Protein AF-A0A7S3L1N5-F1 (afdb_monomer)

Mean predicted aligned error: 13.58 Å

Radius of gyration: 27.01 Å; Cα contacts (8 Å, |Δi|>4): 58; chains: 1; bounding box: 67×26×60 Å

Sequence (106 aa):
IFSPPGATFTAGGQTYTEFQAVRDAFVSETMSEEELKAGLIQALNELLEPVRQHFTNNARAKELLRLVQEYKKEPGPTKTTVRRLNLVQLGKAPAGAHLVMAPLPV

Solvent-accessible surface area (backbone atoms only — not comparable to full-atom values): 6651 Å² total; per-residue (Å²): 121,71,81,52,90,89,32,67,48,54,38,72,95,41,79,36,72,47,70,64,62,53,51,51,36,46,76,67,64,74,34,52,72,67,32,49,49,50,25,49,51,50,56,49,47,64,69,43,41,66,55,54,48,48,40,68,72,34,70,70,49,34,53,51,52,50,53,56,54,51,59,68,69,46,80,67,85,74,79,75,72,78,79,74,82,56,43,50,83,70,72,76,40,65,87,90,74,77,90,80,89,72,81,80,87,129

InterPro domains:
  IPR014729 Rossmann-like alpha/beta/alpha sandwich fold [G3DSA:3.40.50.620] (1-81)
  IPR050489 Tyrosine--tRNA ligase [PTHR46264] (11-72)

Structure (mmCIF, N/CA/C/O backbone):
data_AF-A0A7S3L1N5-F1
#
_entry.id   AF-A0A7S3L1N5-F1
#
loop_
_atom_site.group_PDB
_atom_site.id
_atom_site.type_symbol
_atom_site.label_atom_id
_atom_site.label_alt_id
_atom_site.label_comp_id
_atom_site.label_asym_id
_atom_site.label_entity_id
_atom_site.label_seq_id
_atom_site.pdbx_PDB_ins_code
_atom_site.Cartn_x
_atom_site.Cartn_y
_atom_site.Cartn_z
_atom_site.occupancy
_atom_site.B_iso_or_equiv
_atom_site.auth_seq_id
_atom_site.auth_comp_id
_atom_site.auth_asym_id
_atom_site.auth_atom_id
_atom_site.pdbx_PDB_model_num
ATOM 1 N N . ILE A 1 1 ? -3.242 -6.656 3.596 1.00 80.88 1 ILE A N 1
ATOM 2 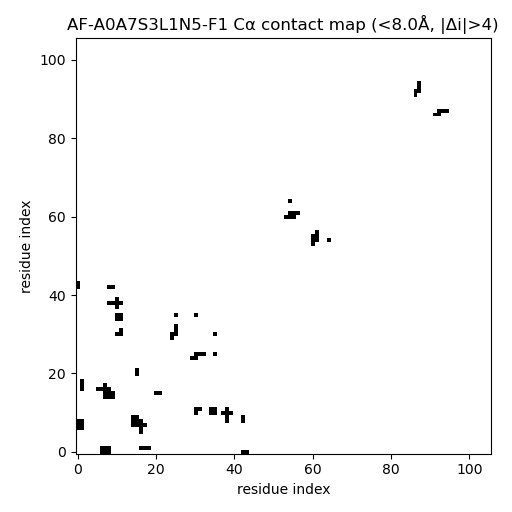C CA . ILE A 1 1 ? -2.152 -6.680 4.599 1.00 80.88 1 ILE A CA 1
ATOM 3 C C . ILE A 1 1 ? -2.102 -7.987 5.393 1.00 80.88 1 ILE A C 1
ATOM 5 O O . ILE A 1 1 ? -1.036 -8.561 5.417 1.00 80.88 1 ILE A O 1
ATOM 9 N N . PHE A 1 2 ? -3.213 -8.538 5.905 1.00 85.56 2 PHE A N 1
ATOM 10 C CA . PHE A 1 2 ? -3.233 -9.808 6.670 1.00 85.56 2 PHE A CA 1
ATOM 11 C C . PHE A 1 2 ? -3.276 -11.113 5.844 1.00 85.56 2 PHE A C 1
ATOM 13 O O . PHE A 1 2 ? -3.525 -12.182 6.386 1.00 85.56 2 PHE A O 1
ATOM 20 N N . SER A 1 3 ? -3.109 -11.044 4.519 1.00 84.44 3 SER A N 1
ATOM 21 C CA . SER A 1 3 ? -3.143 -12.240 3.657 1.00 84.44 3 SER A CA 1
ATOM 22 C C . SER A 1 3 ? -1.874 -13.103 3.734 1.00 84.44 3 SER A C 1
ATOM 24 O O . SER A 1 3 ? -2.004 -14.320 3.617 1.00 84.44 3 SER A O 1
ATOM 26 N N . PRO A 1 4 ? -0.659 -12.535 3.872 1.00 85.81 4 PRO A N 1
ATOM 27 C CA . PRO A 1 4 ? 0.543 -13.322 4.110 1.00 85.81 4 PRO A CA 1
ATOM 28 C C . PRO A 1 4 ? 0.551 -13.909 5.530 1.00 85.81 4 PRO A C 1
ATOM 30 O O . PRO A 1 4 ? 0.088 -13.249 6.466 1.00 85.81 4 PRO A O 1
ATOM 33 N N . PRO A 1 5 ? 1.109 -15.116 5.722 1.00 85.62 5 PRO A N 1
ATOM 34 C CA . PRO A 1 5 ? 1.230 -15.712 7.046 1.00 85.62 5 PRO A CA 1
ATOM 35 C C . PRO A 1 5 ? 2.148 -14.862 7.935 1.00 85.62 5 PRO A C 1
ATOM 37 O O . PRO A 1 5 ? 3.230 -14.459 7.512 1.00 85.62 5 PRO A O 1
ATOM 40 N N . GLY A 1 6 ? 1.708 -14.590 9.166 1.00 82.88 6 GLY A N 1
ATOM 41 C CA . GLY A 1 6 ? 2.471 -13.801 10.140 1.00 82.88 6 GLY A CA 1
ATOM 42 C C . GLY A 1 6 ? 2.490 -12.291 9.880 1.00 82.88 6 GLY A C 1
ATOM 43 O O . GLY A 1 6 ? 3.249 -11.581 10.534 1.00 82.88 6 GLY A O 1
ATOM 44 N N . ALA A 1 7 ? 1.679 -11.787 8.946 1.00 85.62 7 ALA A N 1
ATOM 45 C CA . ALA A 1 7 ? 1.583 -10.354 8.707 1.00 85.62 7 ALA A CA 1
ATOM 46 C C . ALA A 1 7 ? 0.914 -9.635 9.887 1.00 85.62 7 ALA A C 1
ATOM 48 O O . ALA A 1 7 ? -0.186 -9.992 10.308 1.00 85.62 7 ALA A O 1
ATOM 49 N N . THR A 1 8 ? 1.568 -8.589 10.381 1.00 89.31 8 THR A N 1
ATOM 50 C CA . THR A 1 8 ? 1.048 -7.696 11.418 1.00 89.31 8 THR A CA 1
ATOM 51 C C . THR A 1 8 ? 0.675 -6.345 10.817 1.00 89.31 8 THR A C 1
ATOM 53 O O . THR A 1 8 ? 1.136 -5.968 9.738 1.00 89.31 8 THR A O 1
ATOM 56 N N . PHE A 1 9 ? -0.201 -5.617 11.499 1.00 89.44 9 PHE A N 1
ATOM 57 C CA . PHE A 1 9 ? -0.626 -4.280 11.108 1.00 89.44 9 PHE A CA 1
ATOM 58 C C . PHE A 1 9 ? -0.550 -3.338 12.292 1.00 89.44 9 PHE A C 1
ATOM 60 O O . PHE A 1 9 ? -1.096 -3.645 13.348 1.00 89.44 9 PHE A O 1
ATOM 67 N N . THR A 1 10 ? 0.056 -2.175 12.100 1.00 89.62 10 THR A N 1
ATOM 68 C CA . THR A 1 10 ? 0.187 -1.178 13.159 1.00 89.62 10 THR A CA 1
ATOM 69 C C . THR A 1 10 ? -0.613 0.065 12.797 1.00 89.62 10 THR A C 1
ATOM 71 O O . THR A 1 10 ? -0.409 0.647 11.733 1.00 89.62 10 THR A O 1
ATOM 74 N N . ALA A 1 11 ? -1.523 0.471 13.681 1.00 86.69 11 ALA A N 1
ATOM 75 C CA . ALA A 1 11 ? -2.323 1.688 13.545 1.00 86.69 11 ALA A CA 1
ATOM 76 C C . ALA A 1 11 ? -2.708 2.224 14.931 1.00 86.69 11 ALA A C 1
ATOM 78 O O . ALA A 1 11 ? -2.953 1.442 15.849 1.00 86.69 11 ALA A O 1
ATOM 79 N 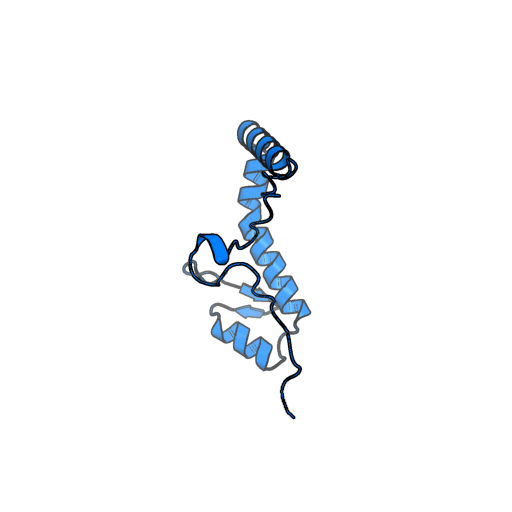N . GLY A 1 12 ? -2.722 3.552 15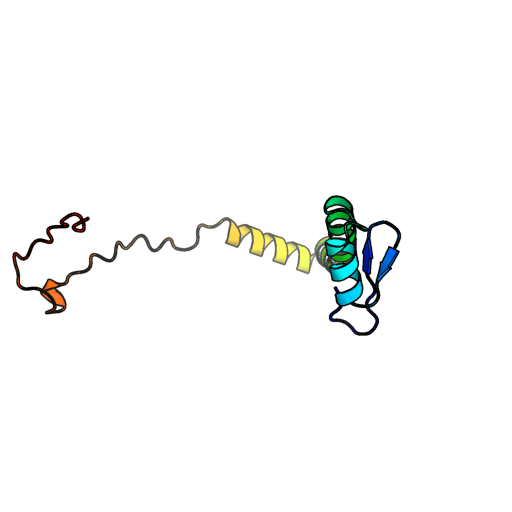.101 1.00 79.31 12 GLY A N 1
ATOM 80 C CA . GLY A 1 12 ? -3.090 4.188 16.378 1.00 79.31 12 GLY A CA 1
ATOM 81 C C . GLY A 1 12 ? -2.227 3.745 17.570 1.00 79.31 12 GLY A C 1
ATOM 82 O O . GLY A 1 12 ? -2.724 3.584 18.679 1.00 79.31 12 GLY A O 1
ATOM 83 N N . GLY A 1 13 ? -0.942 3.442 17.339 1.00 84.56 13 GLY A N 1
ATOM 84 C CA . GLY A 1 13 ? -0.022 2.959 18.379 1.00 84.56 13 GLY A CA 1
ATOM 85 C C . GLY A 1 13 ? -0.235 1.506 18.826 1.00 84.56 13 GLY A C 1
ATOM 86 O O . GLY A 1 13 ? 0.502 1.027 19.686 1.00 84.56 13 GLY A O 1
ATOM 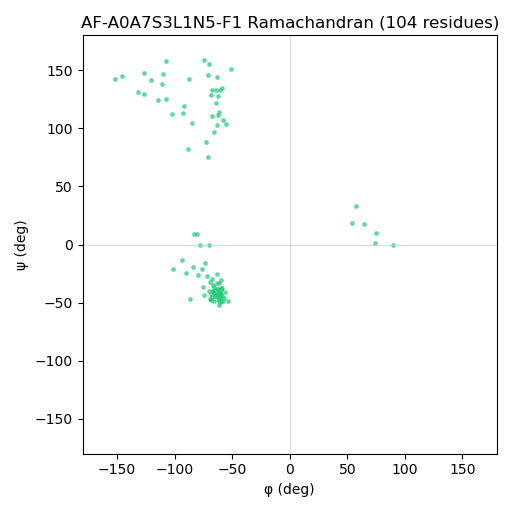87 N N . GLN A 1 14 ? -1.190 0.783 18.235 1.00 86.12 14 GLN A N 1
ATOM 88 C CA . GLN A 1 14 ? -1.459 -0.624 18.528 1.00 86.12 14 GLN A CA 1
ATOM 89 C C . GLN A 1 14 ? -1.057 -1.515 17.355 1.00 86.12 14 GLN A C 1
ATOM 91 O O . GLN A 1 14 ? -1.153 -1.122 16.192 1.00 86.12 14 GLN A O 1
ATOM 96 N N . THR A 1 15 ? -0.592 -2.725 17.670 1.00 91.06 15 THR A N 1
ATOM 97 C CA . THR A 1 15 ? -0.246 -3.745 16.674 1.00 91.06 15 THR A CA 1
ATOM 98 C C . THR A 1 15 ? -1.290 -4.847 16.699 1.00 91.06 15 THR A C 1
ATOM 100 O O . THR A 1 15 ? -1.539 -5.461 17.733 1.00 91.06 15 THR A O 1
ATOM 103 N N . TYR A 1 16 ? -1.865 -5.119 15.540 1.00 89.88 16 TYR A N 1
ATOM 104 C CA . TYR A 1 16 ? -2.898 -6.112 15.322 1.00 89.88 16 TYR A CA 1
ATOM 105 C C . TYR A 1 16 ? -2.332 -7.266 14.496 1.00 89.88 16 TYR A C 1
ATOM 107 O O . TYR A 1 16 ? -1.593 -7.060 13.530 1.00 89.88 16 TYR A O 1
ATOM 115 N N . THR A 1 17 ? -2.688 -8.490 14.866 1.00 90.00 17 THR A N 1
ATOM 116 C CA . THR A 1 17 ? -2.315 -9.725 14.155 1.00 90.00 17 THR A CA 1
ATOM 117 C C . THR A 1 17 ? -3.455 -10.260 13.294 1.00 90.00 17 THR A C 1
ATOM 119 O O . THR A 1 17 ? -3.223 -11.004 12.346 1.00 90.00 17 THR A O 1
ATOM 122 N N . GLU A 1 18 ? -4.689 -9.864 13.607 1.00 90.62 18 GLU A N 1
ATOM 123 C CA . GLU A 1 18 ? -5.896 -10.334 12.944 1.00 90.62 18 GLU A CA 1
ATOM 124 C C . GLU A 1 18 ? -6.747 -9.172 12.444 1.00 90.62 18 GLU A C 1
ATOM 126 O O . GLU A 1 18 ? -6.857 -8.122 13.079 1.00 90.62 18 GLU A O 1
ATOM 131 N N . PHE A 1 19 ? -7.429 -9.404 11.323 1.00 89.69 19 PHE A N 1
ATOM 132 C CA . PHE A 1 19 ? -8.368 -8.441 10.758 1.00 89.69 19 PHE A CA 1
ATOM 133 C C . PHE A 1 19 ? -9.515 -8.099 11.720 1.00 89.69 19 PHE A C 1
ATOM 135 O O . PHE A 1 19 ? -9.918 -6.940 11.794 1.00 89.69 19 PHE A O 1
ATOM 142 N N . GLN A 1 20 ? -10.029 -9.091 12.459 1.00 91.69 20 GLN A N 1
ATOM 143 C CA . GLN A 1 20 ? -11.163 -8.881 13.363 1.00 91.69 20 GLN A CA 1
ATOM 144 C C . GLN A 1 20 ? -10.826 -7.861 14.452 1.00 91.69 20 GLN A C 1
ATOM 146 O O . GLN A 1 20 ? -11.610 -6.949 14.682 1.00 91.69 20 GLN A O 1
ATOM 151 N N . ALA A 1 21 ? -9.620 -7.928 15.021 1.00 90.56 21 ALA A N 1
ATOM 152 C CA . ALA A 1 21 ? -9.176 -6.989 16.048 1.00 90.56 21 ALA A CA 1
ATOM 153 C C . ALA A 1 21 ? -9.121 -5.535 15.539 1.00 90.56 21 ALA A C 1
ATOM 155 O O . ALA A 1 21 ? -9.526 -4.620 16.249 1.00 90.56 21 ALA A O 1
ATOM 156 N N . VAL A 1 22 ? -8.690 -5.319 14.289 1.00 89.75 22 VAL A N 1
ATOM 157 C CA . VAL A 1 22 ? -8.694 -3.982 13.661 1.00 89.75 22 VAL A CA 1
ATOM 158 C C . VAL A 1 22 ? -10.115 -3.483 13.433 1.00 89.75 22 VAL A C 1
ATOM 160 O O . VAL A 1 22 ? -10.417 -2.320 13.696 1.00 89.75 22 VAL A O 1
ATOM 163 N N . ARG A 1 23 ? -10.991 -4.354 12.918 1.00 90.25 23 ARG A N 1
ATOM 164 C CA . ARG A 1 23 ? -12.390 -4.011 12.655 1.00 90.25 23 ARG A CA 1
ATOM 165 C C . ARG A 1 23 ? -13.094 -3.627 13.949 1.00 90.25 23 ARG A C 1
ATOM 167 O O . ARG A 1 23 ? -13.772 -2.608 13.983 1.00 90.25 23 ARG A O 1
ATOM 174 N N . ASP A 1 24 ? -12.920 -4.429 14.989 1.00 92.94 24 ASP A N 1
ATOM 175 C CA . ASP A 1 24 ? -13.582 -4.213 16.265 1.00 92.94 24 ASP A CA 1
ATOM 176 C C . ASP A 1 24 ? -13.056 -2.928 16.926 1.00 92.94 24 ASP A C 1
ATOM 178 O O . ASP A 1 24 ? -13.873 -2.130 17.366 1.00 92.94 24 ASP A O 1
ATOM 182 N N . ALA A 1 25 ? -11.744 -2.647 16.862 1.00 88.69 25 ALA A N 1
ATOM 183 C CA . ALA A 1 25 ? -11.150 -1.391 17.342 1.00 88.69 25 ALA A CA 1
ATOM 184 C C . ALA A 1 25 ? -11.643 -0.138 16.592 1.00 88.69 25 ALA A C 1
ATOM 186 O O . ALA A 1 25 ? -11.750 0.940 17.179 1.00 88.69 25 ALA A O 1
ATOM 187 N N . PHE A 1 26 ? -11.939 -0.267 15.295 1.00 91.12 26 PHE A N 1
ATOM 188 C CA . PHE A 1 26 ? -12.523 0.816 14.502 1.00 91.12 26 PHE A CA 1
ATOM 189 C C . PHE A 1 26 ? -14.005 1.032 14.837 1.00 91.12 26 PHE A C 1
ATOM 191 O O . PHE A 1 26 ? -14.444 2.165 15.006 1.00 91.12 26 PHE A O 1
ATOM 198 N N . VAL A 1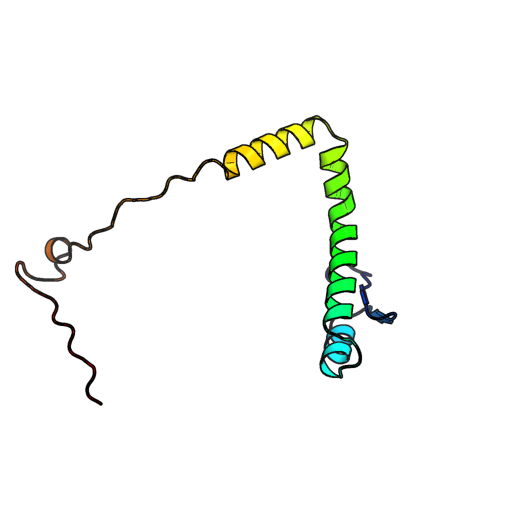 27 ? -14.777 -0.051 14.972 1.00 93.19 27 VAL A N 1
ATOM 199 C CA . VAL A 1 27 ? -16.209 0.009 15.316 1.00 93.19 27 VAL A CA 1
ATOM 200 C C . VAL A 1 27 ? -16.424 0.486 16.755 1.00 93.19 27 VAL A C 1
ATOM 202 O O . VAL A 1 27 ? -17.407 1.168 17.023 1.00 93.19 27 VAL A O 1
ATOM 205 N N . SER A 1 28 ? -15.510 0.167 17.674 1.00 91.75 28 SER A N 1
ATOM 206 C CA . SER A 1 28 ? -15.534 0.641 19.061 1.00 91.75 28 SER A CA 1
ATOM 207 C C . SER A 1 28 ? -14.980 2.058 19.243 1.00 91.75 28 SER A C 1
ATOM 209 O O . SER A 1 28 ? -14.753 2.462 20.382 1.00 91.75 28 SER A O 1
ATOM 211 N N . GLU A 1 29 ? -14.704 2.785 18.150 1.00 87.44 29 GLU A N 1
ATOM 212 C CA . GLU A 1 29 ? -14.119 4.140 18.141 1.00 87.44 29 GLU A CA 1
ATOM 213 C C . GLU A 1 29 ? -12.796 4.256 18.923 1.00 87.44 29 GLU A C 1
ATOM 215 O O . GLU A 1 29 ? -12.349 5.341 19.284 1.00 87.44 29 GLU A O 1
ATOM 220 N N . THR A 1 30 ? -12.133 3.127 19.183 1.00 87.31 30 THR A N 1
ATOM 221 C CA . THR A 1 30 ? -10.842 3.076 19.886 1.00 87.31 30 THR A CA 1
ATOM 222 C C . THR A 1 30 ? -9.693 3.504 18.974 1.00 87.31 30 THR A C 1
ATOM 224 O O . THR A 1 30 ? -8.634 3.903 19.449 1.00 87.31 30 THR A O 1
ATOM 227 N N . MET A 1 31 ? -9.913 3.430 17.663 1.00 86.62 31 MET A N 1
ATOM 228 C CA . MET A 1 31 ? -9.011 3.888 16.618 1.00 86.62 31 MET A CA 1
ATOM 229 C C . MET A 1 31 ? -9.772 4.836 15.693 1.00 86.62 31 MET A C 1
ATOM 231 O O . MET A 1 31 ? -10.841 4.492 15.184 1.00 86.62 31 MET A O 1
ATOM 235 N N . SER A 1 32 ? -9.203 6.012 15.444 1.00 90.00 32 SER A N 1
ATOM 236 C CA . SER A 1 32 ? -9.793 6.992 14.531 1.00 90.00 32 SER A CA 1
ATOM 237 C C . SER A 1 32 ? -9.620 6.586 13.062 1.00 90.00 32 SER A C 1
ATOM 239 O O . SER A 1 32 ? -8.721 5.825 12.689 1.00 90.00 32 SER A O 1
ATOM 241 N N . GLU A 1 33 ? -10.463 7.135 12.185 1.00 92.62 33 GLU A N 1
ATOM 242 C CA . GLU A 1 33 ? -10.335 6.934 10.736 1.00 92.62 33 GLU A CA 1
ATOM 243 C C . GLU A 1 33 ? -8.975 7.415 10.205 1.00 92.62 33 GLU A C 1
ATOM 245 O O . GLU A 1 33 ? -8.386 6.783 9.324 1.00 92.62 33 GLU A O 1
ATOM 250 N N . GLU A 1 34 ? -8.459 8.515 10.756 1.00 92.62 34 GLU A N 1
ATOM 251 C CA . GLU A 1 34 ? -7.164 9.079 10.379 1.00 92.62 34 GLU A CA 1
ATOM 252 C C . GLU A 1 34 ? -6.016 8.130 10.729 1.00 92.62 34 GLU A C 1
ATOM 254 O O . GLU A 1 34 ? -5.155 7.874 9.887 1.00 92.62 34 GLU A O 1
ATOM 259 N N . GLU A 1 35 ? -6.034 7.539 11.923 1.00 91.06 35 GLU A N 1
ATOM 260 C CA . GLU A 1 35 ? -5.021 6.575 12.363 1.00 91.06 35 GLU A CA 1
ATOM 261 C C . GLU A 1 35 ? -5.065 5.277 11.559 1.00 91.06 35 GLU A C 1
ATOM 263 O O . GLU A 1 35 ? -4.014 4.747 11.183 1.00 91.06 35 GLU A O 1
ATOM 268 N N . LEU A 1 36 ? -6.267 4.787 11.242 1.00 91.19 36 LEU A N 1
ATOM 269 C CA . LEU A 1 36 ? -6.442 3.619 10.383 1.00 91.19 36 LEU A CA 1
ATOM 270 C C . LEU A 1 36 ? -5.865 3.876 8.987 1.00 91.19 36 LEU A C 1
ATOM 272 O O . LEU A 1 36 ? -5.114 3.053 8.454 1.00 91.19 36 LEU A O 1
ATOM 276 N N . LYS A 1 37 ? -6.194 5.029 8.391 1.00 93.38 37 LYS A N 1
ATOM 277 C CA . LYS A 1 37 ? -5.664 5.431 7.084 1.00 93.38 37 LYS A CA 1
ATOM 278 C C . LYS A 1 37 ? -4.150 5.600 7.127 1.00 93.38 37 LYS A C 1
ATOM 280 O O . LYS A 1 37 ? -3.478 5.101 6.229 1.00 93.38 37 LYS A O 1
ATOM 285 N N . ALA A 1 38 ? -3.610 6.249 8.156 1.00 92.94 38 ALA A N 1
ATOM 286 C CA . ALA A 1 38 ? -2.173 6.448 8.316 1.00 92.94 38 ALA A CA 1
ATOM 287 C C . ALA A 1 38 ? -1.420 5.110 8.399 1.00 92.94 38 ALA A C 1
ATOM 289 O O . ALA A 1 38 ? -0.473 4.895 7.637 1.00 92.94 38 ALA A O 1
ATOM 290 N N . GLY A 1 39 ? -1.892 4.178 9.235 1.00 91.38 39 GLY A N 1
ATOM 291 C CA . GLY A 1 39 ? -1.317 2.834 9.335 1.00 91.38 39 GLY A CA 1
ATOM 292 C C . GLY A 1 39 ? -1.395 2.072 8.011 1.00 91.38 39 GLY A C 1
ATOM 293 O O . GLY A 1 39 ? -0.425 1.444 7.581 1.00 91.38 39 GLY A O 1
ATOM 294 N N . LEU A 1 40 ? -2.526 2.170 7.300 1.00 92.06 40 LEU A N 1
ATOM 295 C CA . LEU A 1 40 ? -2.700 1.519 5.999 1.00 92.06 40 LEU A CA 1
ATOM 296 C C . LEU A 1 40 ? -1.761 2.093 4.933 1.00 92.06 40 LEU A C 1
ATOM 298 O O . LEU A 1 40 ? -1.181 1.334 4.157 1.00 92.06 40 LEU A O 1
ATOM 302 N N . ILE A 1 41 ? -1.591 3.415 4.898 1.00 92.94 41 ILE A N 1
ATOM 303 C CA . ILE A 1 41 ? -0.659 4.092 3.992 1.00 92.94 41 ILE A CA 1
ATOM 304 C C . ILE A 1 41 ? 0.767 3.612 4.255 1.00 92.94 41 ILE A C 1
ATOM 306 O O . ILE A 1 41 ? 1.479 3.299 3.301 1.00 92.94 41 ILE A O 1
ATOM 310 N N . GLN A 1 42 ? 1.177 3.519 5.521 1.00 91.75 42 GLN A N 1
ATOM 311 C CA . GLN A 1 42 ? 2.503 3.027 5.881 1.00 91.75 42 GLN A CA 1
ATOM 312 C C . GLN A 1 42 ? 2.706 1.582 5.410 1.00 91.75 42 GLN A C 1
ATOM 314 O O . GLN A 1 42 ? 3.641 1.317 4.655 1.00 91.75 42 GLN A O 1
ATOM 319 N N . ALA A 1 43 ? 1.787 0.678 5.756 1.00 90.75 43 ALA A N 1
ATOM 320 C CA . ALA A 1 43 ? 1.877 -0.727 5.364 1.00 90.75 43 ALA A CA 1
ATOM 321 C C . ALA A 1 43 ? 1.897 -0.912 3.833 1.00 90.75 43 ALA A C 1
ATOM 323 O O . ALA A 1 43 ? 2.616 -1.761 3.304 1.00 90.75 43 ALA A O 1
ATOM 324 N N . LEU A 1 44 ? 1.126 -0.106 3.094 1.00 91.88 44 LEU A N 1
ATOM 325 C CA . LEU A 1 44 ? 1.140 -0.119 1.629 1.00 91.88 44 LEU A CA 1
ATOM 326 C C . LEU A 1 44 ? 2.439 0.445 1.052 1.00 91.88 44 LEU A C 1
ATOM 328 O O . LEU A 1 44 ? 2.946 -0.093 0.070 1.00 91.88 44 LEU A O 1
ATOM 332 N N . ASN A 1 45 ? 2.975 1.518 1.631 1.00 93.31 45 ASN A N 1
ATOM 333 C CA . ASN A 1 45 ? 4.241 2.091 1.190 1.00 93.31 45 ASN A CA 1
ATOM 334 C C . ASN A 1 45 ? 5.384 1.099 1.386 1.00 93.31 45 ASN A C 1
ATOM 336 O O . ASN A 1 45 ? 6.132 0.890 0.439 1.00 93.31 45 ASN A O 1
ATOM 340 N N . GLU A 1 46 ? 5.467 0.437 2.540 1.00 91.44 46 GLU A N 1
ATOM 341 C CA . GLU A 1 46 ? 6.470 -0.600 2.811 1.00 91.44 46 GLU A CA 1
ATOM 342 C C . GLU A 1 46 ? 6.361 -1.772 1.826 1.00 91.44 46 GLU A C 1
ATOM 344 O O . GLU A 1 46 ? 7.367 -2.226 1.282 1.00 91.44 46 GLU A O 1
ATOM 349 N N . LEU A 1 47 ? 5.137 -2.216 1.514 1.00 90.94 47 LEU A N 1
ATOM 350 C CA . LEU A 1 47 ? 4.905 -3.288 0.542 1.00 90.94 47 LEU A CA 1
ATOM 351 C C . LEU A 1 47 ? 5.312 -2.893 -0.888 1.00 90.94 47 LEU A C 1
ATOM 353 O O . LEU A 1 47 ? 5.801 -3.725 -1.654 1.00 90.94 47 LEU A O 1
ATOM 357 N N . LEU A 1 48 ? 5.087 -1.634 -1.269 1.00 92.88 48 LEU A N 1
ATOM 358 C CA . LEU A 1 48 ? 5.409 -1.120 -2.602 1.00 92.88 48 LEU A CA 1
ATOM 359 C C . LEU A 1 48 ? 6.865 -0.669 -2.737 1.00 92.88 48 LEU A C 1
ATOM 361 O O . LEU A 1 48 ? 7.360 -0.564 -3.859 1.00 92.88 48 LEU A O 1
ATOM 365 N N . GLU A 1 49 ? 7.558 -0.415 -1.633 1.00 93.00 49 GLU A N 1
ATOM 366 C CA . GLU A 1 49 ? 8.939 0.055 -1.604 1.00 93.00 49 GLU A CA 1
ATOM 367 C C . GLU A 1 49 ? 9.921 -0.820 -2.406 1.00 93.00 49 GLU A C 1
ATOM 369 O O . GLU A 1 49 ? 10.616 -0.269 -3.263 1.00 93.00 49 GLU A O 1
ATOM 374 N N . PRO A 1 50 ? 9.954 -2.164 -2.275 1.00 94.69 50 PRO A N 1
ATOM 375 C CA . PRO A 1 50 ? 10.853 -2.989 -3.087 1.00 94.69 50 PRO A CA 1
ATOM 376 C C . PRO A 1 50 ? 10.565 -2.868 -4.589 1.00 94.69 50 PRO A C 1
ATOM 378 O O . PRO A 1 50 ? 11.480 -2.893 -5.414 1.00 94.69 50 PRO A O 1
ATOM 381 N N . VAL A 1 51 ? 9.296 -2.681 -4.960 1.00 93.62 51 VAL A N 1
ATOM 382 C CA . VAL A 1 51 ? 8.894 -2.462 -6.354 1.00 93.62 51 VAL A CA 1
ATOM 383 C C . VAL A 1 51 ? 9.378 -1.089 -6.825 1.00 93.62 51 VAL A C 1
ATOM 385 O O . VAL A 1 51 ? 10.004 -0.990 -7.880 1.00 93.62 51 VAL A O 1
ATOM 388 N N . ARG A 1 52 ? 9.168 -0.030 -6.033 1.00 93.88 52 ARG A N 1
ATOM 389 C CA . ARG A 1 52 ? 9.660 1.326 -6.339 1.00 93.88 52 ARG A CA 1
ATOM 390 C C . ARG A 1 52 ? 11.172 1.335 -6.533 1.00 93.88 52 ARG A C 1
ATOM 392 O O . ARG A 1 52 ? 11.658 1.880 -7.525 1.00 93.88 52 ARG A O 1
ATOM 399 N N . GLN A 1 53 ? 11.908 0.683 -5.640 1.00 93.50 53 GLN A N 1
ATOM 400 C CA . GLN A 1 53 ? 13.361 0.571 -5.724 1.00 93.50 53 GLN A CA 1
ATOM 401 C C . GLN A 1 53 ? 13.801 -0.200 -6.971 1.00 93.50 53 GLN A C 1
ATOM 403 O O . GLN A 1 53 ? 14.706 0.251 -7.675 1.00 93.50 53 GLN A O 1
ATOM 408 N N . HIS A 1 54 ? 13.126 -1.303 -7.312 1.00 92.88 54 HIS A N 1
ATOM 409 C CA . HIS A 1 54 ? 13.405 -2.056 -8.536 1.00 92.88 54 HIS A CA 1
ATOM 410 C C . HIS A 1 54 ? 13.266 -1.185 -9.793 1.00 92.88 54 HIS A C 1
ATOM 412 O O . HIS A 1 54 ? 14.176 -1.139 -10.619 1.00 92.88 54 HIS A O 1
ATOM 418 N N . PHE A 1 55 ? 12.164 -0.440 -9.911 1.00 92.56 55 PHE A N 1
ATOM 419 C CA . PHE A 1 55 ? 11.910 0.448 -11.051 1.00 92.56 55 PHE A CA 1
ATOM 420 C C . PHE A 1 55 ? 12.764 1.727 -11.058 1.00 92.56 55 PHE A C 1
ATOM 422 O O . PHE A 1 55 ? 12.876 2.377 -12.098 1.00 92.56 55 PHE A O 1
ATOM 429 N N . THR A 1 56 ? 13.385 2.083 -9.932 1.00 91.12 56 THR A N 1
ATOM 430 C CA . THR A 1 56 ? 14.293 3.236 -9.832 1.00 91.12 56 THR A CA 1
ATOM 431 C C . THR A 1 56 ? 15.722 2.852 -10.210 1.00 91.12 56 THR A C 1
ATOM 433 O O . THR A 1 56 ? 16.360 3.553 -10.998 1.00 91.12 56 THR A O 1
ATOM 436 N N . ASN A 1 57 ? 16.212 1.730 -9.677 1.00 92.44 57 ASN A N 1
ATOM 437 C CA . ASN A 1 57 ? 17.620 1.342 -9.758 1.00 92.44 57 ASN A CA 1
ATOM 438 C C . ASN A 1 57 ? 17.944 0.496 -10.999 1.00 92.44 57 ASN A C 1
ATOM 440 O O . ASN A 1 57 ? 19.086 0.485 -11.455 1.00 92.44 57 ASN A O 1
ATOM 444 N N . ASN A 1 58 ? 16.964 -0.214 -11.569 1.00 93.00 58 ASN A N 1
ATOM 445 C CA . ASN A 1 58 ? 17.173 -1.026 -12.764 1.00 93.00 58 ASN A CA 1
ATOM 446 C C . ASN A 1 58 ? 16.849 -0.224 -14.035 1.00 93.00 58 ASN A C 1
ATOM 448 O O . ASN A 1 58 ? 15.690 0.091 -14.309 1.00 93.00 58 ASN A O 1
ATOM 452 N N . ALA A 1 59 ? 17.875 0.054 -14.844 1.00 88.69 59 ALA A N 1
ATOM 453 C CA . ALA A 1 59 ? 17.754 0.828 -16.082 1.00 88.69 59 ALA A CA 1
ATOM 454 C C . ALA A 1 59 ? 16.725 0.242 -17.067 1.00 88.69 59 ALA A C 1
ATOM 456 O O . ALA A 1 59 ? 15.920 0.986 -17.627 1.00 88.69 59 ALA A O 1
ATOM 457 N N . ARG A 1 60 ? 16.687 -1.089 -17.219 1.00 89.88 60 ARG A N 1
ATOM 458 C CA . ARG A 1 60 ? 15.727 -1.770 -18.099 1.00 89.88 60 ARG A CA 1
ATOM 459 C C . ARG A 1 60 ? 14.299 -1.658 -17.565 1.00 89.88 60 ARG A C 1
ATOM 461 O O . ARG A 1 60 ? 13.374 -1.407 -18.330 1.00 89.88 60 ARG A O 1
ATOM 468 N N . ALA A 1 61 ? 14.105 -1.830 -16.256 1.00 88.19 61 ALA A N 1
ATOM 469 C CA . ALA A 1 61 ? 12.780 -1.710 -15.641 1.00 88.19 61 ALA A CA 1
ATOM 470 C C . ALA A 1 61 ? 12.240 -0.273 -15.743 1.00 88.19 61 ALA A C 1
ATOM 472 O O . ALA A 1 61 ? 11.064 -0.067 -16.042 1.00 88.19 61 ALA A O 1
ATOM 473 N N . LYS A 1 62 ? 13.114 0.721 -15.559 1.00 90.31 62 LYS A N 1
ATOM 474 C CA . LYS A 1 62 ? 12.788 2.144 -15.694 1.00 90.31 62 LYS A CA 1
ATOM 475 C C . LYS A 1 62 ? 12.328 2.504 -17.107 1.00 90.31 62 LYS A C 1
ATOM 477 O O . LYS A 1 62 ? 11.344 3.224 -17.267 1.00 90.31 62 LYS A O 1
ATOM 482 N N . GLU A 1 63 ? 13.016 1.989 -18.124 1.00 90.56 63 GLU A N 1
ATOM 483 C CA . GLU A 1 63 ? 12.647 2.192 -19.527 1.00 90.56 63 GLU A CA 1
ATOM 484 C C . GLU A 1 63 ? 11.282 1.570 -19.851 1.00 90.56 63 GLU A C 1
ATOM 486 O O . GLU A 1 63 ? 10.426 2.228 -20.441 1.00 90.56 63 GLU A O 1
ATOM 491 N N . LEU A 1 64 ? 11.023 0.351 -19.371 1.00 91.81 64 LEU A N 1
ATOM 492 C CA . LEU A 1 64 ? 9.717 -0.295 -19.524 1.00 91.81 64 LEU A CA 1
ATOM 493 C C . LEU A 1 64 ? 8.593 0.509 -18.859 1.00 91.81 64 LEU A C 1
ATOM 495 O O . LEU A 1 64 ? 7.533 0.696 -19.455 1.00 91.81 64 LEU A O 1
ATOM 499 N N . LEU A 1 65 ? 8.819 1.020 -17.647 1.00 88.69 65 LEU A N 1
ATOM 500 C CA . LEU A 1 65 ? 7.833 1.840 -16.943 1.00 88.69 65 LEU A CA 1
ATOM 501 C C . LEU A 1 65 ? 7.526 3.133 -17.704 1.00 88.69 65 LEU A C 1
ATOM 503 O O . LEU A 1 65 ? 6.362 3.528 -17.782 1.00 88.69 65 LEU A O 1
ATOM 507 N N . ARG A 1 66 ? 8.538 3.759 -18.313 1.00 90.56 66 ARG A N 1
ATOM 508 C CA . ARG A 1 66 ? 8.348 4.930 -19.174 1.00 90.56 66 ARG A CA 1
ATOM 509 C C . ARG A 1 66 ? 7.462 4.604 -20.380 1.00 90.56 66 ARG A C 1
ATOM 511 O O . ARG A 1 66 ? 6.491 5.320 -20.606 1.00 90.56 66 ARG A O 1
ATOM 518 N N . LEU A 1 67 ? 7.748 3.519 -21.10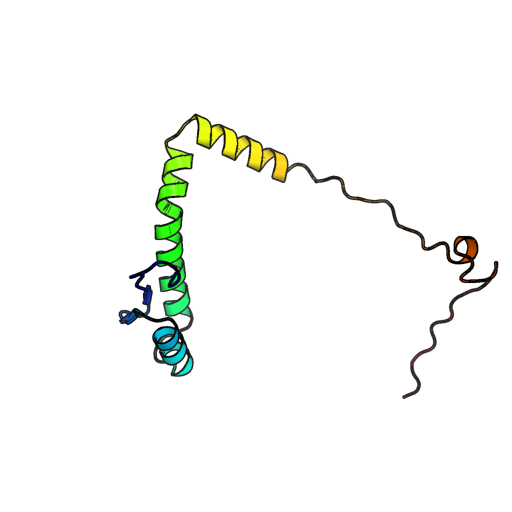2 1.00 90.12 67 LEU A N 1
ATOM 519 C CA . LEU A 1 67 ? 6.947 3.099 -22.260 1.00 90.12 67 LEU A CA 1
ATOM 520 C C . LEU A 1 67 ? 5.485 2.838 -21.867 1.00 90.12 67 LEU A C 1
ATOM 522 O O . LEU A 1 67 ? 4.565 3.315 -22.524 1.00 90.12 67 LEU A O 1
ATOM 526 N N . VAL A 1 68 ? 5.247 2.148 -20.746 1.00 90.12 68 VAL A N 1
ATOM 527 C CA . VAL A 1 68 ? 3.888 1.896 -20.228 1.00 90.12 68 VAL A CA 1
ATOM 528 C C . VAL A 1 68 ? 3.153 3.200 -19.893 1.00 90.12 68 VAL A C 1
ATOM 530 O O . VAL A 1 68 ? 1.959 3.332 -20.169 1.00 90.12 68 VAL A O 1
ATOM 533 N N . GLN A 1 69 ? 3.844 4.179 -19.305 1.00 89.19 69 GLN A N 1
ATOM 534 C CA . GLN A 1 69 ? 3.261 5.492 -19.022 1.00 89.19 69 GLN A CA 1
ATOM 535 C C . GLN A 1 69 ? 2.924 6.274 -20.296 1.00 89.19 69 GLN A C 1
ATOM 537 O O . GLN A 1 69 ? 1.927 6.995 -20.304 1.00 89.19 69 GLN A O 1
ATOM 542 N N . GLU A 1 70 ? 3.730 6.143 -21.351 1.00 89.06 70 GLU A N 1
ATOM 543 C CA . GLU A 1 70 ? 3.469 6.746 -22.662 1.00 89.06 70 GLU A CA 1
ATOM 544 C C . GLU A 1 70 ? 2.212 6.133 -23.303 1.00 89.06 70 GLU A C 1
ATOM 546 O O . GLU A 1 70 ? 1.282 6.876 -23.613 1.00 89.06 70 GLU A O 1
ATOM 551 N N . TYR A 1 71 ? 2.083 4.802 -23.337 1.00 87.38 71 TYR A N 1
ATOM 552 C CA . TYR A 1 71 ? 0.871 4.131 -23.839 1.00 87.38 71 TYR A CA 1
ATOM 553 C C . TYR A 1 71 ? -0.405 4.491 -23.069 1.00 87.38 71 TYR A C 1
ATOM 555 O O . TYR A 1 71 ? -1.493 4.501 -23.635 1.00 87.38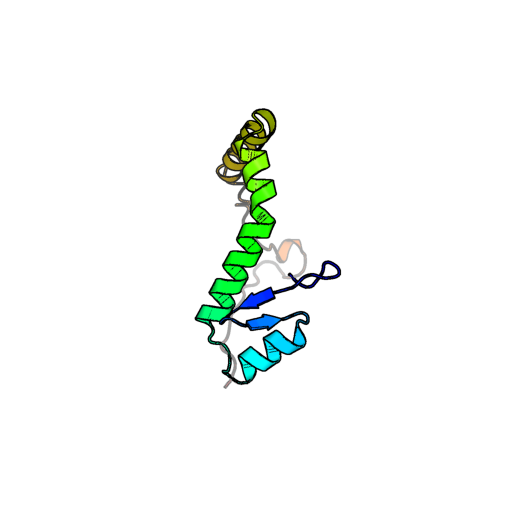 71 TYR A O 1
ATOM 563 N N . LYS A 1 72 ? -0.305 4.802 -21.772 1.00 84.12 72 LYS A N 1
ATOM 564 C CA . LYS A 1 72 ? -1.463 5.246 -20.979 1.00 84.12 72 LYS A CA 1
ATOM 565 C C . LYS A 1 72 ? -1.923 6.664 -21.344 1.00 84.12 72 LYS A C 1
ATOM 567 O O . LYS A 1 72 ? -3.082 7.002 -21.111 1.00 84.12 72 LYS A O 1
ATOM 572 N N . LYS A 1 73 ? -1.018 7.509 -21.849 1.00 81.69 73 LYS A N 1
ATOM 573 C CA . LYS A 1 73 ? -1.341 8.871 -22.307 1.00 81.69 73 LYS A CA 1
ATOM 574 C C . LYS A 1 73 ? -1.957 8.869 -23.698 1.00 81.69 73 LYS A C 1
ATOM 576 O O . LYS A 1 73 ? -2.710 9.786 -24.017 1.00 81.69 73 LYS A O 1
ATOM 581 N N . GLU A 1 74 ? -1.648 7.863 -24.506 1.00 76.31 74 GLU A N 1
ATOM 582 C CA . GLU A 1 74 ? -2.332 7.660 -25.772 1.00 76.31 74 GLU A CA 1
ATOM 583 C C . GLU A 1 74 ? -3.807 7.346 -25.484 1.00 76.31 74 GLU A C 1
ATOM 585 O O . GLU A 1 74 ? -4.109 6.407 -24.740 1.00 76.31 74 GLU A O 1
ATOM 590 N N . PRO A 1 75 ? -4.756 8.141 -26.009 1.00 68.75 75 PRO A N 1
ATOM 591 C CA . PRO A 1 75 ? -6.158 7.814 -25.855 1.00 68.75 75 PRO A CA 1
ATOM 592 C C . PRO A 1 75 ? -6.386 6.468 -26.538 1.00 68.75 75 PRO A C 1
ATOM 594 O O . PRO A 1 75 ? -6.259 6.345 -27.757 1.00 68.75 75 PRO A O 1
ATOM 597 N N . GLY A 1 76 ? -6.725 5.449 -25.743 1.00 67.00 76 GLY A N 1
ATOM 598 C CA . GLY A 1 76 ? -7.188 4.173 -26.279 1.00 67.00 76 GLY A CA 1
ATOM 599 C C . GLY A 1 76 ? -8.322 4.423 -27.280 1.00 67.00 76 GLY A C 1
ATOM 600 O O . GLY A 1 76 ? -9.030 5.426 -27.139 1.00 67.00 76 GLY A O 1
ATOM 601 N N . PRO A 1 77 ? -8.504 3.558 -28.296 1.00 69.69 77 PRO A N 1
ATOM 602 C CA . PRO A 1 77 ? -9.450 3.802 -29.376 1.00 69.69 77 PRO A CA 1
ATOM 603 C C . PRO A 1 77 ? -10.835 4.056 -28.784 1.00 69.69 77 PRO A C 1
ATOM 605 O O . PRO A 1 77 ? -11.525 3.143 -28.323 1.00 69.69 77 PRO A O 1
ATOM 608 N N . THR A 1 78 ? -11.233 5.326 -28.761 1.00 62.84 78 THR A N 1
ATOM 609 C CA . THR A 1 78 ? -12.551 5.733 -28.308 1.00 62.84 78 THR A CA 1
ATOM 610 C C . THR A 1 78 ? -13.489 5.182 -29.356 1.00 62.84 78 THR A C 1
ATOM 612 O O . THR A 1 78 ? -13.456 5.591 -30.514 1.00 62.84 78 THR A O 1
ATOM 615 N N . LYS A 1 79 ? -14.283 4.180 -28.983 1.00 64.31 79 LYS A N 1
ATOM 616 C CA . LYS A 1 79 ? -15.289 3.596 -29.865 1.00 64.31 79 LYS A CA 1
ATOM 617 C C . LYS A 1 79 ? -16.414 4.625 -30.019 1.00 64.31 79 LYS A C 1
ATOM 619 O O . LYS A 1 79 ? -17.468 4.511 -29.410 1.00 64.31 79 LYS A O 1
ATOM 624 N N . THR A 1 80 ? -16.163 5.660 -30.816 1.00 60.84 80 THR A N 1
ATOM 625 C CA . THR A 1 80 ? -17.076 6.762 -31.154 1.00 60.84 80 THR A CA 1
ATOM 626 C C . THR A 1 80 ? -18.226 6.313 -32.048 1.00 60.84 80 THR A C 1
ATOM 628 O O . THR A 1 80 ? -19.099 7.112 -32.380 1.00 60.84 80 THR A O 1
ATOM 631 N N . THR A 1 81 ? -18.278 5.032 -32.426 1.00 70.38 81 THR A N 1
ATOM 632 C CA . THR A 1 81 ? -19.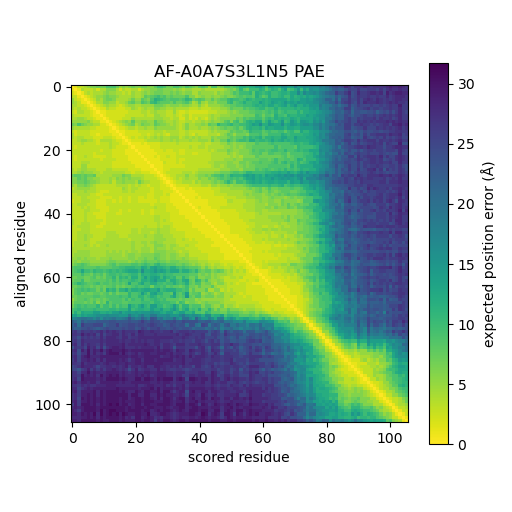429 4.468 -33.124 1.00 70.38 81 THR A CA 1
ATOM 633 C C . THR A 1 81 ? -20.641 4.482 -32.202 1.00 70.38 81 THR A C 1
ATOM 635 O O . THR A 1 81 ? -20.858 3.568 -31.404 1.00 70.38 81 THR A O 1
ATOM 638 N N . VAL A 1 82 ? -21.468 5.511 -32.361 1.00 66.50 82 VAL A N 1
ATOM 639 C CA . VAL A 1 82 ? -22.825 5.538 -31.832 1.00 66.50 82 VAL A CA 1
ATOM 640 C C . VAL A 1 82 ? -23.551 4.335 -32.428 1.00 66.50 82 VAL A C 1
ATOM 642 O O . VAL A 1 82 ? -23.855 4.301 -33.622 1.00 66.50 82 VAL A O 1
ATOM 645 N N . ARG A 1 83 ? -23.796 3.304 -31.617 1.00 68.00 83 ARG A N 1
ATOM 646 C CA . ARG A 1 83 ? -24.637 2.179 -32.027 1.00 68.00 83 ARG A CA 1
ATOM 647 C C . ARG A 1 83 ? -26.073 2.678 -32.045 1.00 68.00 83 ARG A C 1
ATOM 649 O O . ARG A 1 83 ? -26.776 2.607 -31.044 1.00 68.00 83 ARG A O 1
ATOM 656 N N . ARG A 1 84 ? -26.499 3.227 -33.182 1.00 70.38 84 ARG A N 1
ATOM 657 C CA . ARG A 1 84 ? -27.918 3.476 -33.423 1.00 70.38 84 ARG A CA 1
ATOM 658 C C . ARG A 1 84 ? -28.617 2.121 -33.412 1.00 70.38 84 ARG A C 1
ATOM 660 O O . ARG A 1 84 ? -28.370 1.294 -34.288 1.00 70.38 84 ARG A O 1
ATOM 667 N N . LEU A 1 85 ? -29.443 1.880 -32.394 1.00 68.69 85 LEU A N 1
ATOM 668 C CA . LEU A 1 85 ? -30.337 0.729 -32.374 1.00 68.69 85 LEU A CA 1
ATOM 669 C C . LEU A 1 85 ? -31.318 0.873 -33.537 1.00 68.69 85 LEU A C 1
ATOM 671 O O . LEU A 1 85 ? -32.264 1.654 -33.477 1.00 68.69 85 LEU A O 1
ATOM 675 N N . ASN A 1 86 ? -31.079 0.122 -34.607 1.00 75.56 86 ASN A N 1
ATOM 676 C CA . ASN A 1 86 ? -32.011 0.017 -35.716 1.00 75.56 86 ASN A CA 1
ATOM 677 C C . ASN A 1 86 ? -33.001 -1.121 -35.429 1.00 75.56 86 ASN A C 1
ATOM 679 O O . ASN A 1 86 ? -32.821 -2.257 -35.864 1.00 75.56 86 ASN A O 1
ATOM 683 N N . LEU A 1 87 ? -34.035 -0.817 -34.640 1.00 71.44 87 LEU A N 1
ATOM 684 C CA . LEU A 1 87 ? -35.076 -1.780 -34.257 1.00 71.44 87 LEU A CA 1
ATOM 685 C C . LEU A 1 87 ? -35.886 -2.286 -35.459 1.00 71.44 87 LEU A C 1
ATOM 687 O O . LEU A 1 87 ? -36.396 -3.406 -35.413 1.00 71.44 87 LEU A O 1
ATOM 691 N N . VAL A 1 88 ? -35.954 -1.492 -36.532 1.00 76.50 88 VAL A N 1
ATOM 692 C CA . VAL A 1 88 ? -36.615 -1.866 -37.788 1.00 76.50 88 VAL A CA 1
ATOM 693 C C . VAL A 1 88 ? -35.838 -2.981 -38.481 1.00 76.50 88 VAL A C 1
ATOM 695 O O . VAL A 1 88 ? -36.406 -4.014 -38.819 1.00 76.50 88 VAL A O 1
ATOM 698 N N . GLN A 1 89 ? -34.518 -2.833 -38.607 1.00 76.69 89 GLN A N 1
ATOM 699 C CA . GLN A 1 89 ? -33.664 -3.860 -39.209 1.00 76.69 89 GLN A CA 1
ATOM 700 C C . GLN A 1 89 ? -33.573 -5.137 -38.358 1.00 76.69 89 GLN A C 1
ATOM 702 O O . GLN A 1 89 ? -33.421 -6.229 -38.896 1.00 76.69 89 GLN A O 1
ATOM 707 N N . LEU A 1 90 ? -33.703 -5.016 -37.034 1.00 78.94 90 LEU A N 1
ATOM 708 C CA . LEU A 1 90 ? -33.762 -6.153 -36.107 1.00 78.94 90 LEU A CA 1
ATOM 709 C 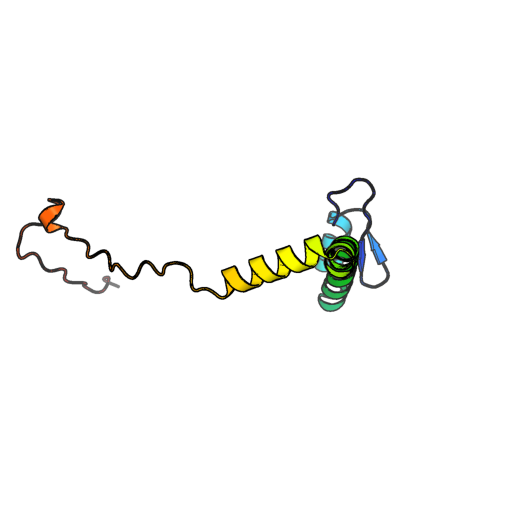C . LEU A 1 90 ? -35.139 -6.846 -36.074 1.00 78.94 90 LEU A C 1
ATOM 711 O O . LEU A 1 90 ? -35.318 -7.796 -35.310 1.00 78.94 90 LEU A O 1
ATOM 715 N N . GLY A 1 91 ? -36.121 -6.363 -36.847 1.00 80.38 91 GLY A N 1
ATOM 716 C CA . GLY A 1 91 ? -37.482 -6.909 -36.883 1.00 80.38 91 GLY A CA 1
ATOM 717 C C . GLY A 1 91 ? -38.243 -6.758 -35.563 1.00 80.38 91 GLY A C 1
ATOM 718 O O . GLY A 1 91 ? -39.214 -7.470 -35.321 1.00 80.38 91 GLY A O 1
ATOM 719 N N . LYS A 1 92 ? -37.784 -5.867 -34.676 1.00 80.62 92 LYS A N 1
ATOM 720 C CA . LYS A 1 92 ? -38.388 -5.617 -33.358 1.00 80.62 92 LYS A CA 1
ATOM 721 C C . LYS A 1 92 ? -39.389 -4.463 -33.373 1.00 80.62 92 LYS A C 1
ATOM 723 O O . LYS A 1 92 ? -40.139 -4.322 -32.415 1.00 80.62 92 LYS A O 1
ATOM 728 N N . ALA A 1 93 ? -39.413 -3.659 -34.435 1.00 80.00 93 ALA A N 1
ATOM 729 C CA . ALA A 1 93 ? -40.405 -2.612 -34.647 1.00 80.00 93 ALA A CA 1
ATOM 730 C C . ALA A 1 93 ? -40.733 -2.463 -36.146 1.00 80.00 93 ALA A C 1
ATOM 732 O O . ALA A 1 93 ? -39.835 -2.617 -36.975 1.00 80.00 93 ALA A O 1
ATOM 733 N N . PRO A 1 94 ? -41.985 -2.149 -36.521 1.00 80.06 94 PRO A N 1
ATOM 734 C CA . PRO A 1 94 ? -42.328 -1.814 -37.899 1.00 80.06 94 PRO A CA 1
ATOM 735 C C . PRO A 1 94 ? -41.745 -0.451 -38.308 1.00 80.06 94 PRO A C 1
ATOM 737 O O . PRO A 1 94 ? -41.496 0.423 -37.471 1.00 80.06 94 PRO A O 1
ATOM 740 N N . ALA A 1 95 ? -41.534 -0.256 -39.611 1.00 79.88 95 ALA A N 1
ATOM 741 C CA . ALA A 1 95 ? -41.085 1.023 -40.153 1.00 79.88 95 ALA A CA 1
ATOM 742 C C . ALA A 1 95 ? -42.110 2.134 -39.846 1.00 79.88 95 ALA A C 1
ATOM 744 O O . ALA A 1 95 ? -43.308 1.942 -40.032 1.00 79.88 95 ALA A O 1
ATOM 745 N N . GLY A 1 96 ? -41.638 3.289 -39.362 1.00 78.12 96 GLY A N 1
ATOM 746 C CA . GLY A 1 96 ? -42.492 4.426 -38.982 1.00 78.12 96 GLY A CA 1
ATOM 747 C C . GLY A 1 96 ? -42.978 4.433 -37.524 1.00 78.12 96 GLY A C 1
ATOM 748 O O . GLY A 1 96 ? -43.658 5.376 -37.116 1.00 78.12 96 GLY A O 1
ATOM 749 N N . ALA A 1 97 ? -42.609 3.433 -36.716 1.00 73.88 97 ALA A N 1
ATOM 750 C CA . ALA A 1 97 ? -42.888 3.443 -35.283 1.00 73.88 97 ALA A CA 1
ATOM 751 C C . ALA A 1 97 ? -42.081 4.541 -34.564 1.00 73.88 97 ALA A C 1
ATOM 753 O O . ALA A 1 97 ? -40.871 4.668 -34.754 1.00 73.88 97 ALA A O 1
ATOM 754 N N . HIS A 1 98 ? -42.750 5.314 -33.711 1.00 70.38 98 HIS A N 1
ATOM 755 C CA . HIS A 1 98 ? -42.154 6.347 -32.866 1.00 70.38 98 HIS A CA 1
ATOM 756 C C . HIS A 1 98 ? -42.420 6.018 -31.396 1.00 70.38 98 HIS A C 1
ATOM 758 O O . HIS A 1 98 ? -43.481 5.506 -31.042 1.00 70.38 98 HIS A O 1
ATOM 764 N N . LEU A 1 99 ? -41.432 6.274 -30.540 1.00 71.50 99 LEU A N 1
ATOM 765 C CA . LEU A 1 99 ? -41.517 5.977 -29.116 1.00 71.50 99 LEU A CA 1
ATOM 766 C C . LEU A 1 99 ? -42.049 7.212 -28.382 1.00 71.50 99 LEU A C 1
ATOM 768 O O . LEU A 1 99 ? -41.427 8.271 -28.427 1.00 71.50 99 LEU A O 1
ATOM 772 N N . VAL A 1 100 ? -43.194 7.071 -27.714 1.00 76.31 100 VAL A N 1
ATOM 773 C CA . VAL A 1 100 ? -43.773 8.105 -26.846 1.00 76.31 100 VAL A CA 1
ATOM 774 C C . VAL A 1 100 ? -43.484 7.705 -25.405 1.00 76.31 100 VAL A C 1
ATOM 776 O O . VAL A 1 100 ? -44.002 6.699 -24.927 1.00 76.31 100 VAL A O 1
ATOM 779 N N . MET A 1 101 ? -42.633 8.463 -24.712 1.00 74.75 101 MET A N 1
ATOM 780 C CA . MET A 1 101 ? -42.425 8.271 -23.277 1.00 74.75 101 MET A CA 1
ATOM 781 C C . MET A 1 101 ? -43.498 9.041 -22.514 1.00 74.75 101 MET A C 1
ATOM 783 O O . MET A 1 101 ? -43.452 10.266 -22.441 1.00 74.75 101 MET A O 1
ATOM 787 N N . ALA A 1 102 ? -44.481 8.315 -21.984 1.00 79.69 102 ALA A N 1
ATOM 788 C CA . ALA A 1 102 ? -45.483 8.872 -21.086 1.00 79.69 102 ALA A CA 1
ATOM 789 C C . ALA A 1 102 ? -44.980 8.811 -19.629 1.00 79.69 102 ALA A C 1
ATOM 791 O O . ALA A 1 102 ? -44.321 7.833 -19.261 1.00 79.69 102 ALA A O 1
ATOM 792 N N . PRO A 1 103 ? -45.266 9.830 -18.797 1.00 73.44 103 PRO A N 1
ATOM 793 C CA . PRO A 1 103 ? -44.941 9.790 -17.375 1.00 73.44 103 PRO A CA 1
ATOM 794 C C . PRO A 1 103 ? -45.720 8.667 -16.678 1.00 73.44 103 PRO A C 1
ATOM 796 O O . PRO A 1 103 ? -46.866 8.389 -17.038 1.00 73.44 103 PRO A O 1
ATOM 799 N N . LEU A 1 104 ? -45.087 8.015 -15.694 1.00 68.56 104 LEU A N 1
ATOM 800 C CA . LEU A 1 104 ? -45.745 6.971 -14.908 1.00 68.56 104 LEU A CA 1
ATOM 801 C C . LEU A 1 104 ? -46.987 7.553 -14.211 1.00 68.56 104 LEU A C 1
ATOM 803 O O . LEU A 1 104 ? -46.885 8.639 -13.632 1.00 68.56 104 LEU A O 1
ATOM 807 N N . PRO A 1 105 ? -48.133 6.851 -14.241 1.00 70.69 105 PRO A N 1
ATOM 808 C CA . PRO A 1 105 ? -49.278 7.242 -13.436 1.00 70.69 105 PRO A CA 1
ATOM 809 C C . PRO A 1 105 ? -48.892 7.159 -11.953 1.00 70.69 105 PRO A C 1
ATOM 811 O O . PRO A 1 105 ? -48.329 6.153 -11.516 1.00 70.69 105 PRO A O 1
ATOM 814 N N . VAL A 1 106 ? -49.140 8.262 -11.241 1.00 67.06 106 VAL A N 1
ATOM 815 C CA . VAL A 1 106 ? -48.949 8.412 -9.789 1.00 67.06 106 VAL A CA 1
ATOM 816 C C . VAL A 1 106 ? -49.911 7.546 -8.992 1.00 67.06 106 VAL A C 1
ATOM 818 O O . VAL A 1 106 ? -51.074 7.401 -9.433 1.00 67.06 106 VAL A O 1
#

Nearest PDB structures (foldseek):
  3p0i-assembly2_B  TM=9.360E-01  e=6.686E-05  Leishmania major
  3p0i-assembly1_A  TM=9.184E-01  e=5.091E-05  Leishmania major
  3p0h-assembly1_A  TM=9.255E-01  e=8.781E-05  Leishmania major
  3p0h-assembly2_B  TM=9.256E-01  e=1.234E-04  Leishmania major
  5usf-assembly1_A  TM=7.844E-01  e=2.129E-04  Leishmania donovani BPK282A1

pLDDT: mean 84.44, std 8.9, range [60.84, 94.69]

Organism: NCBI:txid265554

Secondary structure (DSSP, 8-state):
--SSTT--EEETTEEESSHHHHHHHHHTTSS-HHHHHHHHHHHHHHHHHHHHHHHHH-HHHHHHHHHHHHHHHS------------TTTTTSS-TT-----PPPP-

Foldseek 3Di:
DQPDPQDWFDFPNDIHNDPVVVVVCVVVVVGDPVRVVVRVVVVVCVVCVVVVCCCVVDPVSVVVVVVVVVVVPPPDPPPPPPPDPPCCVVVNDPPPDDDDDDDDDD